Protein AF-A0A9J6CZ19-F1 (afdb_monomer_lite)

Radius of gyration: 21.39 Å; chains: 1; bounding box: 33×32×80 Å

Secondary structure (DSSP, 8-state):
-PPPPPPPPTTSSSSS-SS-HHHHHHHHHHHHHHHHTTS-HHHHHHHHHHHH-HHHHS-SSSSSS-HHHHGGGS---TTHHHHHHHHHHHHTSPP--HHHHHHHHHT----TT-------

Structure (mmCIF, N/CA/C/O backbone):
data_AF-A0A9J6CZ19-F1
#
_entry.id   AF-A0A9J6CZ19-F1
#
loop_
_atom_site.group_PDB
_atom_site.id
_atom_site.type_symbol
_atom_site.label_atom_id
_atom_site.label_alt_id
_atom_site.label_comp_id
_atom_site.label_asym_id
_atom_site.label_entity_id
_atom_site.label_seq_id
_atom_site.pdbx_PDB_ins_code
_atom_site.Cartn_x
_atom_site.Cartn_y
_atom_site.Cartn_z
_atom_site.occupancy
_atom_site.B_iso_or_equiv
_atom_site.auth_seq_id
_atom_site.auth_comp_id
_atom_site.auth_asym_id
_atom_site.auth_atom_id
_atom_site.pdbx_PDB_model_num
ATOM 1 N N . MET A 1 1 ? 7.842 -13.624 -21.961 1.00 53.69 1 MET A N 1
ATOM 2 C CA . MET A 1 1 ? 7.610 -13.071 -20.611 1.00 53.69 1 MET A CA 1
ATOM 3 C C . MET A 1 1 ? 6.105 -13.008 -20.420 1.00 53.69 1 MET A C 1
ATOM 5 O O . MET A 1 1 ? 5.449 -12.405 -21.260 1.00 53.69 1 MET A O 1
ATOM 9 N N . PHE A 1 2 ? 5.541 -13.715 -19.439 1.00 63.28 2 PHE A N 1
ATOM 10 C CA . PHE A 1 2 ? 4.104 -13.603 -19.173 1.00 63.28 2 PHE A CA 1
ATOM 11 C C . PHE A 1 2 ? 3.828 -12.223 -18.568 1.00 63.28 2 PHE A C 1
ATOM 13 O O . PHE A 1 2 ? 4.586 -11.811 -17.687 1.00 63.28 2 PHE A O 1
ATOM 20 N N . PRO A 1 3 ? 2.804 -11.491 -19.038 1.00 76.06 3 PRO A N 1
ATOM 21 C CA . PRO A 1 3 ? 2.463 -10.209 -18.445 1.00 76.06 3 PRO A CA 1
ATOM 22 C C . PRO A 1 3 ? 2.027 -10.436 -16.996 1.00 76.06 3 PRO A C 1
ATOM 24 O O . PRO A 1 3 ? 1.205 -11.309 -16.713 1.00 76.06 3 PRO A O 1
ATOM 27 N N . ALA A 1 4 ? 2.601 -9.670 -16.073 1.00 82.38 4 ALA A N 1
ATOM 28 C CA . ALA A 1 4 ? 2.184 -9.703 -14.681 1.00 82.38 4 ALA A CA 1
ATOM 29 C C . ALA A 1 4 ? 0.709 -9.286 -14.575 1.00 82.38 4 ALA A C 1
ATOM 31 O O . ALA A 1 4 ? 0.287 -8.310 -15.197 1.00 82.38 4 ALA A O 1
ATOM 32 N N . ILE A 1 5 ? -0.070 -10.021 -13.783 1.00 84.69 5 ILE A N 1
ATOM 33 C CA . ILE A 1 5 ? -1.494 -9.738 -13.588 1.00 84.69 5 ILE A CA 1
ATOM 34 C C . ILE A 1 5 ? -1.620 -8.566 -12.605 1.00 84.69 5 ILE A C 1
ATOM 36 O O . ILE A 1 5 ? -1.159 -8.703 -11.468 1.00 84.69 5 ILE A O 1
ATOM 40 N N . PRO A 1 6 ? -2.213 -7.425 -13.007 1.00 83.62 6 PRO A N 1
ATOM 41 C CA . PRO A 1 6 ? -2.386 -6.290 -12.113 1.00 83.62 6 PRO A CA 1
ATOM 42 C C . PRO A 1 6 ? -3.346 -6.646 -10.970 1.00 83.62 6 PRO A C 1
ATOM 44 O O . PRO A 1 6 ? -4.379 -7.279 -11.210 1.00 83.62 6 PRO A O 1
ATOM 47 N N . PRO A 1 7 ? -3.030 -6.256 -9.725 1.00 85.62 7 PRO A N 1
ATOM 48 C CA . PRO A 1 7 ? -3.919 -6.486 -8.603 1.00 85.62 7 PRO A CA 1
ATOM 49 C C . PRO A 1 7 ? -5.162 -5.594 -8.707 1.00 85.62 7 PRO A C 1
ATOM 51 O O . PRO A 1 7 ? -5.100 -4.515 -9.303 1.00 85.62 7 PRO A O 1
ATOM 54 N N . PRO A 1 8 ? -6.289 -6.009 -8.104 1.00 82.81 8 PRO A N 1
ATOM 55 C CA . PRO A 1 8 ? -7.464 -5.156 -8.021 1.00 82.81 8 PRO A CA 1
ATOM 56 C C . PRO A 1 8 ? -7.141 -3.867 -7.238 1.00 82.81 8 PRO A C 1
ATOM 58 O O . PRO A 1 8 ? -6.340 -3.915 -6.294 1.00 82.81 8 PRO A O 1
ATOM 61 N N . PRO A 1 9 ? -7.757 -2.723 -7.592 1.00 83.12 9 PRO A N 1
ATOM 62 C CA . PRO A 1 9 ? -7.501 -1.458 -6.914 1.00 83.12 9 PRO A CA 1
ATOM 63 C C . PRO A 1 9 ? -7.845 -1.540 -5.423 1.00 83.12 9 PRO A C 1
ATOM 65 O O . PRO A 1 9 ? -8.892 -2.072 -5.052 1.00 83.12 9 PRO A O 1
ATOM 68 N N . PHE A 1 10 ? -6.981 -0.993 -4.564 1.00 81.50 10 PHE A N 1
ATOM 69 C CA . PHE A 1 10 ? -7.183 -1.021 -3.110 1.00 81.50 10 PHE A CA 1
ATOM 70 C C . PHE A 1 10 ? -8.442 -0.267 -2.669 1.00 81.50 10 PHE A C 1
ATOM 72 O O . PHE A 1 10 ? -9.224 -0.762 -1.858 1.00 81.50 10 PHE A O 1
ATOM 79 N N . LEU A 1 11 ? -8.611 0.941 -3.209 1.00 80.94 11 LEU A N 1
ATOM 80 C CA . LEU A 1 11 ? -9.666 1.894 -2.894 1.00 80.94 11 LEU A CA 1
ATOM 81 C C . LEU A 1 11 ? -10.321 2.319 -4.207 1.00 80.94 11 LEU A C 1
ATOM 83 O O . LEU A 1 11 ? -10.030 3.370 -4.777 1.00 80.94 11 LEU A O 1
ATOM 87 N N . GLN A 1 12 ? -11.170 1.437 -4.732 1.00 75.50 12 GLN A N 1
ATOM 88 C CA . GLN A 1 12 ? -11.979 1.740 -5.911 1.00 75.50 12 GLN A CA 1
ATOM 89 C C . GLN A 1 12 ? -13.193 2.613 -5.568 1.00 75.50 12 GLN A C 1
ATOM 91 O O . GLN A 1 12 ? -13.609 3.419 -6.392 1.00 75.50 12 GLN A O 1
ATOM 96 N N . CYS A 1 13 ? -13.739 2.449 -4.362 1.00 72.06 13 CYS A N 1
ATOM 97 C CA . CYS A 1 13 ? -14.879 3.201 -3.852 1.00 72.06 13 CYS A CA 1
ATOM 98 C C . CYS A 1 13 ? -14.528 3.799 -2.482 1.00 72.06 13 CYS A C 1
ATOM 100 O O . CYS A 1 13 ? -13.725 3.202 -1.754 1.00 72.06 13 CYS A O 1
ATOM 102 N N . PRO A 1 14 ? -15.137 4.937 -2.106 1.00 68.62 14 PRO A N 1
ATOM 103 C CA . PRO A 1 14 ? -14.913 5.542 -0.803 1.00 68.62 14 PRO A CA 1
ATOM 104 C C . PRO A 1 14 ? -15.404 4.604 0.305 1.00 68.62 14 PRO A C 1
ATOM 106 O O . PRO A 1 14 ? -16.472 3.997 0.200 1.00 68.62 14 PRO A O 1
ATOM 109 N N . GLY A 1 15 ? -14.624 4.488 1.381 1.00 70.88 15 GLY A N 1
ATOM 110 C CA . GLY A 1 15 ? -14.964 3.671 2.545 1.00 70.88 15 GLY A CA 1
ATOM 111 C C . GLY A 1 15 ? -13.937 2.585 2.856 1.00 70.88 15 GLY A C 1
ATOM 112 O O . GLY A 1 15 ? -12.730 2.793 2.741 1.00 70.88 15 GLY A O 1
ATOM 113 N N . VAL A 1 16 ? -14.420 1.435 3.337 1.00 68.81 16 VAL A N 1
ATOM 114 C CA . VAL A 1 16 ? -13.558 0.348 3.821 1.00 68.81 16 VAL A CA 1
ATOM 115 C C . VAL A 1 16 ? -13.042 -0.471 2.632 1.00 68.81 16 VAL A C 1
ATOM 117 O O . VAL A 1 16 ? -13.858 -0.998 1.873 1.00 68.81 16 VAL A O 1
ATOM 120 N N . PRO A 1 17 ? -11.715 -0.624 2.467 1.00 74.25 17 PRO A N 1
ATOM 121 C CA . PRO A 1 17 ? -11.162 -1.444 1.398 1.00 74.25 17 PRO A CA 1
ATOM 122 C C . PRO A 1 17 ? -11.597 -2.905 1.563 1.00 74.25 17 PRO A C 1
ATOM 124 O O . PRO A 1 17 ? -11.574 -3.455 2.665 1.00 74.25 17 PRO A O 1
ATOM 127 N N . LEU A 1 18 ? -11.947 -3.552 0.447 1.00 76.06 18 LEU A N 1
ATOM 128 C CA . LEU A 1 18 ? -12.341 -4.970 0.401 1.00 76.06 18 LEU A CA 1
ATOM 129 C C . LEU A 1 18 ? -11.241 -5.909 0.910 1.00 76.06 18 LEU A C 1
ATOM 131 O O . LEU A 1 18 ? -11.524 -6.971 1.462 1.00 76.06 18 LEU A O 1
ATOM 135 N N . ILE A 1 19 ? -9.982 -5.525 0.707 1.00 80.88 19 ILE A N 1
ATOM 136 C CA . ILE A 1 19 ? -8.813 -6.305 1.098 1.00 80.88 19 ILE A CA 1
ATOM 137 C C . ILE A 1 19 ? -8.151 -5.603 2.286 1.00 80.88 19 ILE A C 1
ATOM 139 O O . ILE A 1 19 ? -7.877 -4.406 2.204 1.00 80.88 19 ILE A O 1
ATOM 143 N N . PRO A 1 20 ? -7.818 -6.313 3.379 1.00 84.38 20 PRO A N 1
ATOM 144 C CA . PRO A 1 20 ? -7.044 -5.730 4.466 1.00 84.38 20 PRO A CA 1
ATOM 145 C C . PRO A 1 20 ? -5.705 -5.171 3.970 1.00 84.38 20 PRO A C 1
ATOM 147 O O . PRO A 1 20 ? -4.992 -5.820 3.201 1.00 84.38 20 PRO A O 1
ATOM 150 N N . ARG A 1 21 ? -5.309 -3.998 4.476 1.00 83.31 21 ARG A N 1
ATOM 151 C CA . ARG A 1 21 ? -4.077 -3.287 4.079 1.00 83.31 21 ARG A CA 1
ATOM 152 C C . ARG A 1 21 ? -2.826 -4.177 4.052 1.00 83.31 21 ARG A C 1
ATOM 154 O O . ARG A 1 21 ? -2.027 -4.084 3.123 1.00 83.31 21 ARG A O 1
ATOM 161 N N . LYS A 1 22 ? -2.656 -5.050 5.054 1.00 85.00 22 LYS A N 1
ATOM 162 C CA . LYS A 1 22 ? -1.515 -5.982 5.147 1.00 85.00 22 LYS A CA 1
ATOM 163 C C . LYS A 1 22 ? -1.486 -6.975 3.984 1.00 85.00 22 LYS A C 1
ATOM 165 O O . LYS A 1 22 ? -0.436 -7.176 3.382 1.00 85.00 22 LYS A O 1
ATOM 170 N N . THR A 1 23 ? -2.638 -7.555 3.660 1.00 86.31 23 THR A N 1
ATOM 171 C CA . THR A 1 23 ? -2.794 -8.509 2.559 1.00 86.31 23 THR A CA 1
ATOM 172 C C . THR A 1 23 ? -2.573 -7.820 1.219 1.00 86.31 23 THR A C 1
ATOM 174 O O . THR A 1 23 ? -1.798 -8.305 0.400 1.00 86.31 23 THR A O 1
ATOM 177 N N . TRP A 1 24 ? -3.168 -6.642 1.020 1.00 88.94 24 TRP A N 1
ATOM 178 C CA . TRP A 1 24 ? -2.975 -5.862 -0.202 1.00 88.94 24 TRP A CA 1
ATOM 179 C C . TRP A 1 24 ? -1.496 -5.530 -0.453 1.00 88.94 24 TRP A C 1
ATOM 181 O O . TRP A 1 24 ? -1.009 -5.712 -1.566 1.00 88.94 24 TRP A O 1
ATOM 191 N N . ARG A 1 25 ? -0.745 -5.141 0.587 1.00 87.06 25 ARG A N 1
ATOM 192 C CA . ARG A 1 25 ? 0.691 -4.837 0.467 1.00 87.06 25 ARG A CA 1
ATOM 193 C C . ARG A 1 25 ? 1.499 -6.019 -0.068 1.00 87.06 25 ARG A C 1
ATOM 195 O O . ARG A 1 25 ? 2.364 -5.833 -0.917 1.00 87.06 25 ARG A O 1
ATOM 202 N N . GLN A 1 26 ? 1.219 -7.226 0.421 1.00 89.00 26 GLN A N 1
ATOM 203 C CA . GLN A 1 26 ? 1.896 -8.438 -0.048 1.00 89.00 26 GLN A CA 1
ATOM 204 C C . GLN A 1 26 ? 1.601 -8.694 -1.528 1.00 89.00 26 GLN A C 1
ATOM 206 O O . GLN A 1 26 ? 2.520 -8.962 -2.299 1.00 89.00 26 GLN A O 1
ATOM 211 N N . VAL A 1 27 ? 0.337 -8.544 -1.934 1.00 88.94 27 VAL A N 1
ATOM 212 C CA . VAL A 1 27 ? -0.086 -8.724 -3.328 1.00 88.94 27 VAL A CA 1
ATOM 213 C C . VAL A 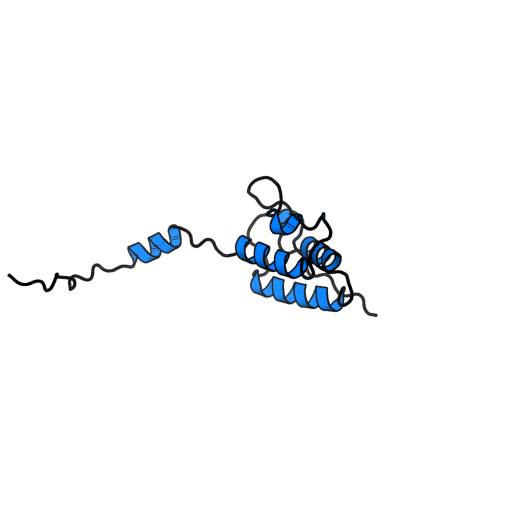1 27 ? 0.605 -7.710 -4.246 1.00 88.94 27 VAL A C 1
ATOM 215 O O . VAL A 1 27 ? 1.156 -8.093 -5.278 1.00 88.94 27 VAL A O 1
ATOM 218 N N . VAL A 1 28 ? 0.641 -6.432 -3.858 1.00 88.94 28 VAL A N 1
ATOM 219 C CA . VAL A 1 28 ? 1.318 -5.389 -4.642 1.00 88.94 28 VAL A CA 1
ATOM 220 C C . VAL A 1 28 ? 2.818 -5.638 -4.730 1.00 88.94 28 VAL A C 1
ATOM 222 O O . VAL A 1 28 ? 3.384 -5.481 -5.805 1.00 88.94 28 VAL A O 1
ATOM 225 N N . GLN A 1 29 ? 3.468 -6.083 -3.652 1.00 88.81 29 GLN A N 1
ATOM 226 C CA . GLN A 1 29 ? 4.899 -6.385 -3.691 1.00 88.81 29 GLN A CA 1
ATOM 227 C C . GLN A 1 29 ? 5.218 -7.506 -4.688 1.00 88.81 29 GLN A C 1
ATOM 229 O O . GLN A 1 29 ? 6.171 -7.393 -5.457 1.00 88.81 29 GLN A O 1
ATOM 234 N N . VAL A 1 30 ? 4.412 -8.572 -4.707 1.00 90.50 30 VAL A N 1
ATOM 235 C CA . VAL A 1 30 ? 4.557 -9.663 -5.683 1.00 90.50 30 VAL A CA 1
ATOM 236 C C . VAL A 1 30 ? 4.346 -9.142 -7.105 1.00 90.50 30 VAL A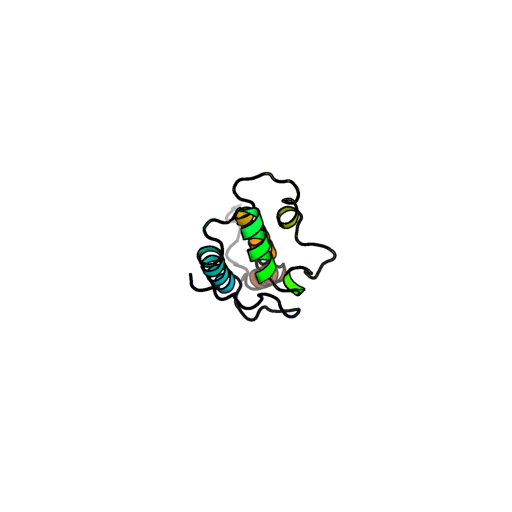 C 1
ATOM 238 O O . VAL A 1 30 ? 5.129 -9.466 -7.997 1.00 90.50 30 VAL A O 1
ATOM 241 N N . TYR A 1 31 ? 3.341 -8.289 -7.309 1.00 89.19 31 TYR A N 1
ATOM 242 C CA . TYR A 1 31 ? 3.076 -7.675 -8.606 1.00 89.19 31 TYR A CA 1
ATOM 243 C C . TYR A 1 31 ? 4.222 -6.772 -9.079 1.00 89.19 31 TYR A C 1
ATOM 245 O O . TYR A 1 31 ? 4.684 -6.935 -10.202 1.00 89.19 31 TYR A O 1
ATOM 253 N N . VAL A 1 32 ? 4.734 -5.872 -8.234 1.00 87.56 32 VAL A N 1
ATOM 254 C CA . VAL A 1 32 ? 5.873 -4.992 -8.557 1.00 87.56 32 VAL A CA 1
ATOM 255 C C . VAL A 1 32 ? 7.117 -5.821 -8.882 1.00 87.56 32 VAL A C 1
ATOM 257 O O . VAL A 1 32 ? 7.813 -5.524 -9.850 1.00 87.56 32 VAL A O 1
ATOM 260 N N . ASN A 1 33 ? 7.373 -6.891 -8.125 1.00 87.56 33 ASN A N 1
ATOM 261 C CA . ASN A 1 33 ? 8.490 -7.795 -8.392 1.00 87.56 33 ASN A CA 1
ATOM 262 C C . ASN A 1 33 ? 8.332 -8.525 -9.734 1.00 87.56 33 ASN A C 1
ATOM 264 O O . ASN A 1 33 ? 9.322 -8.736 -10.422 1.00 87.56 33 ASN A O 1
ATOM 268 N N . ALA A 1 34 ? 7.113 -8.897 -10.127 1.00 87.50 34 ALA A N 1
ATOM 269 C CA . ALA A 1 34 ? 6.865 -9.581 -11.397 1.00 87.50 34 ALA A CA 1
ATOM 270 C C . ALA A 1 34 ? 6.829 -8.624 -12.605 1.00 87.50 34 ALA A C 1
ATOM 272 O O . ALA A 1 34 ? 7.311 -8.966 -13.682 1.00 87.50 34 ALA A O 1
ATOM 273 N N . ALA A 1 35 ? 6.244 -7.436 -12.440 1.00 85.75 35 ALA A N 1
ATOM 274 C CA . ALA A 1 35 ? 5.993 -6.471 -13.510 1.00 85.75 35 ALA A CA 1
ATOM 275 C C . ALA A 1 35 ? 7.165 -5.513 -13.749 1.00 85.75 35 ALA A C 1
ATOM 277 O O . ALA A 1 35 ? 7.329 -4.991 -14.849 1.00 85.75 35 ALA A O 1
ATOM 278 N N . ALA A 1 36 ? 7.939 -5.231 -12.702 1.00 83.88 36 ALA A N 1
ATOM 279 C CA . ALA A 1 36 ? 8.846 -4.095 -12.660 1.00 83.88 36 ALA A CA 1
ATOM 280 C C . ALA A 1 36 ? 10.142 -4.407 -11.891 1.00 83.88 36 ALA A C 1
ATOM 282 O O . ALA A 1 36 ? 10.735 -3.483 -11.339 1.00 83.88 36 ALA A O 1
ATOM 283 N N . ALA A 1 37 ? 10.597 -5.671 -11.856 1.00 81.12 37 ALA A N 1
ATOM 284 C CA . ALA A 1 37 ? 11.827 -6.095 -11.164 1.00 81.12 37 ALA A CA 1
ATOM 285 C C . ALA A 1 37 ? 13.010 -5.143 -11.420 1.00 81.12 37 ALA A C 1
ATOM 287 O O . ALA A 1 37 ? 13.578 -4.590 -10.473 1.00 81.12 37 ALA A O 1
ATOM 288 N N . ASP A 1 38 ? 13.282 -4.871 -12.698 1.00 84.31 38 ASP A N 1
ATOM 289 C CA . ASP A 1 38 ? 14.417 -4.069 -13.172 1.00 84.31 38 ASP A CA 1
ATOM 290 C C . ASP A 1 38 ? 14.068 -2.588 -13.402 1.00 84.31 38 ASP A C 1
ATOM 292 O O . ASP A 1 38 ? 14.877 -1.809 -13.909 1.00 84.31 38 ASP A O 1
ATOM 296 N N . ALA A 1 39 ? 12.848 -2.169 -13.057 1.00 83.00 39 ALA A N 1
ATOM 297 C CA . ALA A 1 39 ? 12.413 -0.797 -13.273 1.00 83.00 39 ALA A CA 1
ATOM 298 C C . ALA A 1 39 ? 13.044 0.171 -12.259 1.00 83.00 39 ALA A C 1
ATOM 300 O O . ALA A 1 39 ? 13.328 -0.180 -11.108 1.00 83.00 39 ALA A O 1
ATOM 301 N N . LYS A 1 40 ? 13.189 1.433 -12.682 1.00 84.94 40 LYS A N 1
ATOM 302 C CA . LYS A 1 40 ? 13.625 2.543 -11.823 1.00 84.94 40 LYS A CA 1
ATOM 303 C C . LYS A 1 40 ? 12.699 2.693 -10.601 1.00 84.94 40 LYS A C 1
ATOM 305 O O . LYS A 1 40 ? 11.498 2.432 -10.723 1.00 84.94 40 LYS A O 1
ATOM 310 N N . PRO A 1 41 ? 13.215 3.155 -9.447 1.00 80.62 41 PRO A N 1
ATOM 311 C CA . PRO A 1 41 ? 12.419 3.319 -8.226 1.00 80.62 41 PRO A CA 1
ATOM 312 C C . PRO A 1 41 ? 11.188 4.216 -8.434 1.00 80.62 41 PRO A C 1
ATOM 314 O O . PRO A 1 41 ? 10.117 3.903 -7.917 1.00 80.62 41 PRO A O 1
ATOM 317 N N . ASP A 1 42 ? 11.293 5.249 -9.273 1.00 79.69 42 ASP A N 1
ATOM 318 C CA . ASP A 1 42 ? 10.163 6.123 -9.615 1.00 79.69 42 ASP A CA 1
ATOM 319 C C . ASP A 1 42 ? 9.065 5.390 -10.394 1.00 79.69 42 ASP A C 1
ATOM 321 O O . ASP A 1 42 ? 7.881 5.562 -10.119 1.00 79.69 42 ASP A O 1
ATOM 325 N N . ALA A 1 43 ? 9.442 4.502 -11.318 1.00 82.31 43 ALA A N 1
ATOM 326 C CA . ALA A 1 43 ? 8.484 3.693 -12.066 1.00 82.31 43 ALA A CA 1
ATOM 327 C C . ALA A 1 43 ? 7.781 2.672 -11.155 1.00 82.31 43 ALA A C 1
ATOM 329 O O . ALA A 1 43 ? 6.565 2.499 -11.248 1.00 82.31 43 ALA A O 1
ATOM 330 N N . LYS A 1 44 ? 8.516 2.051 -10.218 1.00 85.25 44 LYS A N 1
ATOM 331 C CA . LYS A 1 44 ? 7.939 1.170 -9.182 1.00 85.25 44 LYS A CA 1
ATOM 332 C C . LYS A 1 44 ? 6.956 1.927 -8.289 1.00 85.25 44 LYS A C 1
ATOM 334 O O . LYS A 1 44 ? 5.897 1.403 -7.950 1.00 85.25 44 LYS A O 1
ATOM 339 N N . LYS A 1 45 ? 7.275 3.175 -7.945 1.00 82.75 45 LYS A N 1
ATOM 340 C CA . LYS A 1 45 ? 6.392 4.067 -7.190 1.00 82.75 45 LYS A CA 1
ATOM 341 C C . LYS A 1 45 ? 5.127 4.421 -7.976 1.00 82.75 45 LYS A C 1
ATOM 343 O O . LYS A 1 45 ? 4.037 4.318 -7.426 1.00 82.75 45 LYS A O 1
ATOM 348 N N . SER A 1 46 ? 5.229 4.789 -9.251 1.00 83.75 46 SER A N 1
ATOM 349 C CA . SER A 1 46 ? 4.044 5.037 -10.087 1.00 83.75 46 SER A CA 1
ATOM 350 C C . SER A 1 46 ? 3.159 3.796 -10.210 1.00 83.75 46 SER A C 1
ATOM 352 O O . SER A 1 46 ? 1.937 3.910 -10.143 1.00 83.75 46 SER A O 1
ATOM 354 N N . LEU A 1 47 ? 3.764 2.610 -10.318 1.00 86.31 47 LEU A N 1
ATOM 355 C CA . LEU A 1 47 ? 3.040 1.339 -10.320 1.00 86.31 47 LEU A CA 1
ATOM 356 C C . LEU A 1 47 ? 2.306 1.111 -8.987 1.00 86.31 47 LEU A C 1
ATOM 358 O O . LEU A 1 47 ? 1.122 0.790 -8.985 1.00 86.31 47 LEU A O 1
ATOM 362 N N . LEU A 1 48 ? 2.972 1.353 -7.854 1.00 87.19 48 LEU A N 1
ATOM 363 C CA . LEU A 1 48 ? 2.356 1.314 -6.523 1.00 87.19 48 LEU A CA 1
ATOM 364 C C . LEU A 1 48 ? 1.150 2.261 -6.435 1.00 87.19 48 LEU A C 1
ATOM 366 O O . LEU A 1 48 ? 0.081 1.854 -5.981 1.00 87.19 48 LEU A O 1
ATOM 370 N N . LEU A 1 49 ? 1.294 3.497 -6.913 1.00 85.00 49 LEU A N 1
ATOM 371 C CA . LEU A 1 49 ? 0.209 4.479 -6.930 1.00 85.00 49 LEU A CA 1
ATOM 372 C C . LEU A 1 49 ? -0.954 4.060 -7.833 1.00 85.00 49 LEU A C 1
ATOM 374 O O . LEU A 1 49 ? -2.109 4.269 -7.477 1.00 85.00 49 LEU A O 1
ATOM 378 N N . ASN A 1 50 ? -0.676 3.399 -8.955 1.00 85.50 50 ASN A N 1
ATOM 379 C CA . ASN A 1 50 ? -1.717 2.854 -9.821 1.00 85.50 50 ASN A CA 1
ATOM 380 C C . ASN A 1 50 ? -2.566 1.785 -9.104 1.00 85.50 50 ASN A C 1
ATOM 382 O O . ASN A 1 50 ? -3.787 1.771 -9.248 1.00 85.50 50 ASN A O 1
ATOM 386 N N . THR A 1 51 ? -1.946 0.950 -8.263 1.00 86.81 51 THR A N 1
ATOM 387 C CA . THR A 1 51 ? -2.658 -0.106 -7.515 1.00 86.81 51 THR A CA 1
ATOM 388 C C . THR A 1 51 ? -3.537 0.405 -6.364 1.00 86.81 51 THR A C 1
ATOM 390 O O . THR A 1 51 ? -4.348 -0.354 -5.828 1.00 86.81 51 THR A O 1
ATOM 393 N N . LEU A 1 52 ? -3.413 1.680 -5.973 1.00 81.88 52 LEU A N 1
ATOM 394 C CA . LEU A 1 52 ? -4.250 2.287 -4.930 1.00 81.88 52 LEU A CA 1
ATOM 395 C C . LEU A 1 52 ? -5.693 2.534 -5.399 1.00 81.88 52 LEU A C 1
ATOM 397 O O . LEU A 1 52 ? -6.602 2.478 -4.574 1.00 81.88 52 LEU A O 1
ATOM 401 N N . GLY A 1 53 ? -5.922 2.722 -6.701 1.00 79.50 53 GLY A N 1
ATOM 402 C CA . GLY A 1 53 ? -7.233 3.097 -7.241 1.00 79.50 53 GLY A CA 1
ATOM 403 C C . GLY A 1 53 ? -7.533 4.592 -7.113 1.00 79.50 53 GLY A C 1
ATOM 404 O O . GLY A 1 53 ? -6.793 5.329 -6.466 1.00 79.50 53 GLY A O 1
ATOM 405 N N . GLY A 1 54 ? -8.613 5.041 -7.762 1.00 74.69 54 GLY A N 1
ATOM 406 C CA . GLY A 1 54 ? -8.975 6.461 -7.848 1.00 74.69 54 GLY A CA 1
ATOM 407 C C . GLY A 1 54 ? -9.115 7.115 -6.475 1.00 74.69 54 GLY A C 1
ATOM 408 O O . GLY A 1 54 ? -8.421 8.082 -6.185 1.00 74.69 54 GLY A O 1
ATOM 409 N N . GLU A 1 55 ? -9.910 6.529 -5.584 1.00 72.31 55 GLU A N 1
ATOM 410 C CA . GLU A 1 55 ? -10.142 7.077 -4.239 1.00 72.31 55 GLU A CA 1
ATOM 411 C C . GLU A 1 55 ? -8.880 7.034 -3.365 1.00 72.31 55 GLU A C 1
ATOM 413 O O . GLU A 1 55 ? -8.667 7.897 -2.519 1.00 72.31 55 GLU A O 1
ATOM 418 N N . GLY A 1 56 ? -7.984 6.073 -3.612 1.00 69.88 56 GLY A N 1
ATOM 419 C CA . GLY A 1 56 ? -6.686 6.002 -2.940 1.00 69.88 56 GLY A CA 1
ATOM 420 C C . GLY A 1 56 ? -5.715 7.118 -3.338 1.00 69.88 56 GLY A C 1
ATOM 421 O O . GLY A 1 56 ? -4.762 7.375 -2.604 1.00 69.88 56 GLY A O 1
ATOM 422 N N . LEU A 1 57 ? -5.957 7.791 -4.468 1.00 71.94 57 LEU A N 1
ATOM 423 C CA . LEU A 1 57 ? -5.233 8.995 -4.888 1.00 71.94 57 LEU A CA 1
ATOM 424 C C . LEU A 1 57 ? -5.903 10.289 -4.386 1.00 71.94 57 LEU A C 1
ATOM 426 O O . LEU A 1 57 ? -5.225 11.310 -4.280 1.00 71.94 57 LEU A O 1
ATOM 430 N N . TYR A 1 58 ? -7.201 10.233 -4.067 1.00 65.50 58 TYR A N 1
ATOM 431 C CA . TYR A 1 58 ? -8.069 11.371 -3.726 1.00 65.50 58 TYR A CA 1
ATOM 432 C C . TYR A 1 58 ? -8.421 11.487 -2.232 1.00 65.50 58 TYR A C 1
ATOM 434 O O . TYR A 1 58 ? -9.386 12.160 -1.901 1.00 65.50 58 TYR A O 1
ATOM 442 N N . ALA A 1 59 ? -7.665 10.836 -1.345 1.00 55.94 59 ALA A N 1
ATOM 443 C CA . ALA A 1 59 ? -8.008 10.619 0.065 1.00 55.94 59 ALA A CA 1
ATOM 444 C C . ALA A 1 59 ? -8.688 11.815 0.806 1.00 55.94 59 ALA A C 1
ATOM 446 O O . ALA A 1 59 ? -8.393 12.975 0.521 1.00 55.94 59 ALA A O 1
ATOM 447 N N . PRO A 1 60 ? -9.585 11.536 1.779 1.00 46.75 60 PRO A N 1
ATOM 448 C CA . PRO A 1 60 ? -10.809 12.310 2.052 1.00 46.75 60 PRO A CA 1
ATOM 449 C C . PRO A 1 60 ? -10.654 13.675 2.741 1.00 46.75 60 PRO A C 1
ATOM 451 O O . PRO A 1 60 ? -11.653 14.374 2.874 1.00 46.75 60 PRO A O 1
ATOM 454 N N . ASP A 1 61 ? -9.449 14.069 3.147 1.00 47.34 61 ASP A N 1
ATOM 455 C CA . ASP A 1 61 ? -9.180 15.396 3.710 1.00 47.34 61 ASP A CA 1
ATOM 456 C C . ASP A 1 61 ? -8.306 1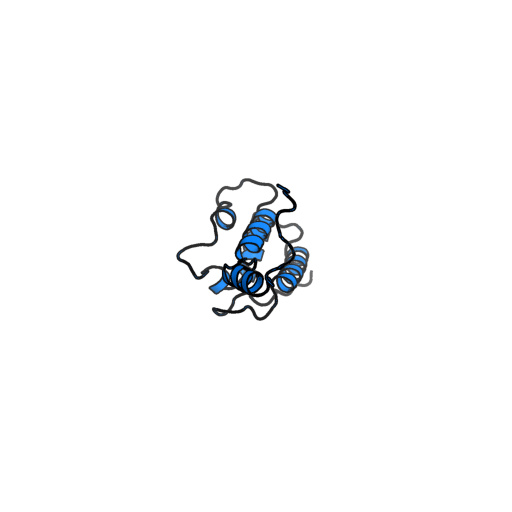6.167 2.718 1.00 47.34 61 ASP A C 1
ATOM 458 O O . ASP A 1 61 ? -7.085 16.084 2.743 1.00 47.34 61 ASP A O 1
ATOM 462 N N . GLU A 1 62 ? -8.988 16.828 1.785 1.00 49.31 62 GLU A N 1
ATOM 463 C CA . GLU A 1 62 ? -8.519 17.916 0.923 1.00 49.31 62 GLU A CA 1
ATOM 464 C C . GLU A 1 62 ? -7.064 17.853 0.419 1.00 49.31 62 GLU A C 1
ATOM 466 O O . GLU A 1 62 ? -6.115 18.292 1.056 1.00 49.31 62 GLU A O 1
ATOM 471 N N . GLN A 1 63 ? -6.955 17.459 -0.853 1.00 49.56 63 GLN A N 1
ATOM 472 C CA . GLN A 1 63 ? -5.840 17.751 -1.755 1.00 49.56 63 GLN A CA 1
ATOM 473 C C . GLN A 1 63 ? -4.526 17.042 -1.403 1.00 49.56 63 GLN A C 1
ATOM 475 O O . GLN A 1 63 ? -3.657 17.527 -0.688 1.00 49.56 63 GLN A O 1
ATOM 480 N N . THR A 1 64 ? -4.332 15.946 -2.138 1.00 54.03 64 THR A N 1
ATOM 481 C CA . THR A 1 64 ? -3.071 15.242 -2.395 1.00 54.03 64 THR A CA 1
ATOM 482 C C . THR A 1 64 ? -2.525 14.353 -1.275 1.00 54.03 64 THR A C 1
ATOM 484 O O . THR A 1 64 ? -2.456 14.711 -0.107 1.00 54.03 64 THR A O 1
ATOM 487 N N . LEU A 1 65 ? -2.103 13.144 -1.685 1.00 57.62 65 LE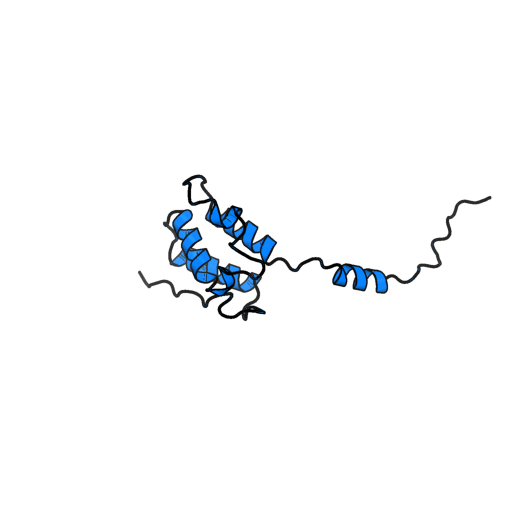U A N 1
ATOM 488 C CA . LEU A 1 65 ? -1.255 12.249 -0.895 1.00 57.62 65 LEU A CA 1
ATOM 489 C C . LEU A 1 65 ? -0.162 13.063 -0.176 1.00 57.62 65 LEU A C 1
ATOM 491 O O . LEU A 1 65 ? 0.376 13.984 -0.793 1.00 57.62 65 LEU A O 1
ATOM 495 N N . PRO A 1 66 ? 0.208 12.709 1.068 1.00 59.47 66 PRO A N 1
ATOM 496 C CA . PRO A 1 66 ? 1.215 13.442 1.839 1.00 59.47 66 PRO A CA 1
ATOM 497 C C . PRO A 1 66 ? 2.470 13.712 1.001 1.00 59.47 66 PRO A C 1
ATOM 499 O O . PRO A 1 66 ? 2.891 12.835 0.243 1.00 59.47 66 PRO A O 1
ATOM 502 N N . GLU A 1 67 ? 3.081 14.895 1.147 1.00 55.25 67 GLU A N 1
ATOM 503 C CA . GLU A 1 67 ? 4.213 15.353 0.321 1.00 55.25 67 GLU A CA 1
ATOM 504 C C . GLU A 1 67 ? 5.313 14.294 0.172 1.00 55.25 67 GLU A C 1
ATOM 506 O O . GLU A 1 67 ? 5.847 14.140 -0.914 1.00 55.25 67 GLU A O 1
ATOM 511 N N . GLY A 1 68 ? 5.588 13.460 1.181 1.00 53.75 68 GLY A N 1
ATOM 512 C CA . GLY A 1 68 ? 6.560 12.358 1.073 1.00 53.75 68 GLY A CA 1
ATOM 513 C C . GLY A 1 68 ? 6.249 11.306 -0.011 1.00 53.75 68 GLY A C 1
ATOM 514 O O . GLY A 1 68 ? 7.155 10.646 -0.516 1.00 53.75 68 GLY A O 1
ATOM 515 N N . VAL A 1 69 ? 4.985 11.168 -0.421 1.00 56.66 69 VAL A N 1
ATOM 516 C CA . VAL A 1 69 ? 4.541 10.332 -1.549 1.00 56.66 69 VAL A CA 1
ATOM 517 C C . VAL A 1 69 ? 4.535 11.124 -2.865 1.00 56.66 69 VAL A C 1
ATOM 519 O O . VAL A 1 69 ? 4.621 10.515 -3.927 1.00 56.66 69 VAL A O 1
ATOM 522 N N . GLN A 1 70 ? 4.527 12.459 -2.855 1.00 53.53 70 GLN A N 1
ATOM 523 C CA . GLN A 1 70 ? 4.545 13.294 -4.072 1.00 53.53 70 GLN A CA 1
ATOM 524 C C . GLN A 1 70 ? 5.912 13.915 -4.413 1.00 53.53 70 GLN A C 1
ATOM 526 O O . GLN A 1 70 ? 6.187 14.164 -5.585 1.00 53.53 70 GLN A O 1
ATOM 531 N N . ALA A 1 71 ? 6.808 14.059 -3.435 1.00 50.31 71 ALA A N 1
ATOM 532 C CA . ALA A 1 71 ? 8.080 14.789 -3.493 1.00 50.31 71 ALA A CA 1
ATOM 533 C C . ALA A 1 71 ? 9.157 14.172 -4.406 1.00 50.31 71 ALA A C 1
ATOM 535 O O . ALA A 1 71 ? 10.251 14.704 -4.516 1.00 50.31 71 ALA A O 1
ATOM 536 N N . SER A 1 72 ? 8.864 13.078 -5.114 1.00 47.91 72 SER A N 1
ATOM 537 C CA . SER A 1 72 ? 9.802 12.482 -6.084 1.00 47.91 72 SER A CA 1
ATOM 538 C C . SER A 1 72 ? 9.607 12.999 -7.511 1.00 47.91 72 SER A C 1
ATOM 540 O O . SER A 1 72 ? 10.059 12.352 -8.448 1.00 47.91 72 SER A O 1
ATOM 542 N N . ARG A 1 73 ? 8.942 14.148 -7.711 1.00 46.56 73 ARG A N 1
ATOM 543 C CA . ARG A 1 73 ? 9.057 14.855 -9.002 1.00 46.56 73 ARG A CA 1
ATOM 544 C C . ARG A 1 73 ? 10.509 15.273 -9.280 1.00 46.56 73 ARG A C 1
ATOM 546 O O . ARG A 1 73 ? 10.905 15.283 -10.440 1.00 46.56 73 ARG A O 1
ATOM 553 N N . ASP A 1 74 ? 11.306 15.471 -8.229 1.00 43.09 74 ASP A N 1
ATOM 554 C CA . ASP A 1 74 ? 12.702 15.900 -8.309 1.00 43.09 74 ASP A CA 1
ATOM 555 C C . ASP A 1 74 ? 13.673 14.754 -7.982 1.00 43.09 74 ASP A C 1
ATOM 557 O O . ASP A 1 74 ? 14.357 14.774 -6.968 1.00 43.09 74 ASP A O 1
ATOM 561 N N . GLY A 1 75 ? 13.687 13.714 -8.822 1.00 48.53 75 GLY A N 1
ATOM 562 C CA . GLY A 1 75 ? 14.853 12.879 -9.175 1.00 48.53 75 GLY A CA 1
ATOM 563 C C . GLY A 1 75 ? 15.920 12.486 -8.133 1.00 48.53 75 GLY A C 1
ATOM 564 O O . GLY A 1 75 ? 17.055 12.235 -8.536 1.00 48.53 75 GLY A O 1
ATOM 565 N N . ALA A 1 76 ? 15.625 12.414 -6.835 1.00 50.00 76 ALA A N 1
ATOM 566 C CA . ALA A 1 76 ? 16.635 12.169 -5.810 1.00 50.00 76 ALA A CA 1
ATOM 567 C C . ALA A 1 76 ? 16.138 11.192 -4.740 1.00 50.00 76 ALA A C 1
ATOM 569 O O . ALA A 1 76 ? 15.470 11.578 -3.788 1.00 50.00 76 ALA A O 1
ATOM 570 N N . SER A 1 77 ? 16.492 9.914 -4.902 1.00 50.12 77 SER A N 1
ATOM 571 C CA . SER A 1 77 ? 16.907 8.985 -3.836 1.00 50.12 77 SER A CA 1
ATOM 572 C C . SER A 1 77 ? 16.737 7.541 -4.307 1.00 50.12 77 SER A C 1
ATOM 574 O O . SER A 1 77 ? 15.765 7.194 -4.977 1.00 50.12 77 SER A O 1
ATOM 576 N N . CYS A 1 78 ? 17.675 6.686 -3.903 1.00 53.97 78 CYS A N 1
ATOM 577 C CA . CYS A 1 78 ? 17.728 5.255 -4.197 1.00 53.97 78 CYS A CA 1
ATOM 578 C C . CYS A 1 78 ? 16.481 4.463 -3.743 1.00 53.97 78 CYS A C 1
ATOM 580 O O . CYS A 1 78 ? 16.404 3.276 -4.042 1.00 53.97 78 CYS A O 1
ATOM 582 N N . ASP A 1 79 ? 15.508 5.076 -3.048 1.00 72.81 79 ASP A N 1
ATOM 583 C CA . ASP A 1 79 ? 14.399 4.330 -2.447 1.00 72.81 79 ASP A CA 1
ATOM 584 C C . ASP A 1 79 ? 13.036 5.053 -2.383 1.00 72.81 79 ASP A C 1
ATOM 586 O O . ASP A 1 79 ? 12.261 4.898 -1.436 1.00 72.81 79 ASP A O 1
ATOM 590 N N . ALA A 1 80 ? 12.693 5.827 -3.420 1.00 76.94 80 ALA A N 1
ATOM 591 C CA . ALA A 1 80 ? 11.392 6.510 -3.532 1.00 76.94 80 ALA A CA 1
ATOM 592 C C . ALA A 1 80 ? 10.176 5.567 -3.358 1.00 76.94 80 ALA A C 1
ATOM 594 O O . ALA A 1 80 ? 9.125 5.971 -2.856 1.00 76.94 80 ALA A O 1
ATOM 595 N N . TYR A 1 81 ? 10.321 4.297 -3.750 1.00 79.94 81 TYR A N 1
ATOM 596 C CA . TYR A 1 81 ? 9.311 3.255 -3.556 1.00 79.94 81 TYR A CA 1
ATOM 597 C C . TYR A 1 81 ? 9.129 2.884 -2.074 1.00 79.94 81 TYR A C 1
ATOM 599 O O . TYR A 1 81 ? 7.997 2.862 -1.589 1.00 79.94 81 TYR A O 1
ATOM 607 N N . GLN A 1 82 ? 10.217 2.638 -1.336 1.00 82.44 82 GLN A N 1
ATOM 608 C CA . GLN A 1 82 ? 10.139 2.292 0.090 1.00 82.44 82 GLN A CA 1
ATOM 609 C C . GLN A 1 82 ? 9.639 3.470 0.923 1.00 82.44 82 GLN A C 1
ATOM 611 O O . GLN A 1 82 ? 8.800 3.288 1.804 1.00 82.44 82 GLN A O 1
ATOM 616 N N . GLN A 1 83 ? 10.070 4.690 0.598 1.00 82.94 83 GLN A N 1
ATOM 617 C CA . GLN A 1 83 ? 9.564 5.892 1.258 1.00 82.94 83 GLN A CA 1
ATOM 618 C C . GLN A 1 83 ? 8.048 6.038 1.069 1.00 82.94 83 GLN A C 1
ATOM 620 O O . GLN A 1 83 ? 7.326 6.287 2.035 1.00 82.94 83 GLN A O 1
ATOM 625 N N . ALA A 1 84 ? 7.544 5.807 -0.149 1.00 82.25 84 ALA A N 1
ATOM 626 C CA . ALA A 1 84 ? 6.109 5.829 -0.411 1.00 82.25 84 ALA A CA 1
ATOM 627 C C . ALA A 1 84 ? 5.356 4.751 0.389 1.00 82.25 84 ALA A C 1
ATOM 629 O O . ALA A 1 84 ? 4.286 5.033 0.927 1.00 82.25 84 ALA A O 1
ATOM 630 N N . LEU A 1 85 ? 5.912 3.542 0.523 1.00 84.19 85 LEU A N 1
ATOM 631 C CA . LEU A 1 85 ? 5.312 2.484 1.341 1.00 84.19 85 LEU A CA 1
ATOM 632 C C . LEU A 1 85 ? 5.214 2.874 2.818 1.00 84.19 85 LEU A C 1
ATOM 634 O O . LEU A 1 85 ? 4.140 2.729 3.399 1.00 84.19 85 LEU A O 1
ATOM 638 N N . VAL A 1 86 ? 6.292 3.405 3.404 1.00 85.25 86 VAL A N 1
ATOM 639 C CA . VAL A 1 86 ? 6.320 3.835 4.813 1.00 85.25 86 VAL A CA 1
ATOM 640 C C . VAL A 1 86 ? 5.268 4.907 5.076 1.00 85.25 86 VAL A C 1
ATOM 642 O O . VAL A 1 86 ? 4.507 4.809 6.039 1.00 85.25 86 VAL A O 1
ATOM 645 N N . VAL A 1 87 ? 5.184 5.908 4.200 1.00 84.62 87 VAL A N 1
ATOM 646 C CA . VAL A 1 87 ? 4.214 6.995 4.359 1.00 84.62 87 VAL A CA 1
ATOM 647 C C . VAL A 1 87 ? 2.780 6.481 4.209 1.00 84.62 87 VAL A C 1
ATOM 649 O O . VAL A 1 87 ? 1.924 6.815 5.026 1.00 84.62 87 VAL A O 1
ATOM 652 N N . LEU A 1 88 ? 2.509 5.625 3.218 1.00 82.88 88 LEU A N 1
ATOM 653 C CA . LEU A 1 88 ? 1.182 5.023 3.059 1.00 82.88 88 LEU A CA 1
ATOM 654 C C . LEU A 1 88 ? 0.815 4.127 4.249 1.00 82.88 88 LEU A C 1
ATOM 656 O O . LEU A 1 88 ? -0.351 4.034 4.621 1.00 82.88 88 LEU A O 1
ATOM 660 N N . ASP A 1 89 ? 1.786 3.453 4.853 1.00 83.19 89 ASP A N 1
ATOM 661 C CA . ASP A 1 89 ? 1.549 2.609 6.018 1.00 83.19 89 ASP A CA 1
ATOM 662 C C . ASP A 1 89 ? 1.214 3.404 7.268 1.00 83.19 89 ASP A C 1
ATOM 664 O O . ASP A 1 89 ? 0.338 2.981 8.017 1.00 83.19 89 ASP A O 1
ATOM 668 N N . ALA A 1 90 ? 1.865 4.549 7.468 1.00 82.31 90 ALA A N 1
ATOM 669 C CA . ALA A 1 90 ? 1.503 5.487 8.521 1.00 82.31 90 ALA A CA 1
ATOM 670 C C . ALA A 1 90 ? 0.111 6.089 8.271 1.00 82.31 90 ALA A C 1
ATOM 672 O O . ALA A 1 90 ? -0.687 6.187 9.197 1.00 82.31 90 ALA A O 1
ATOM 673 N N . TYR A 1 91 ? -0.204 6.427 7.017 1.00 78.94 91 TYR A N 1
ATOM 674 C CA . TYR A 1 91 ? -1.490 7.014 6.637 1.00 78.94 91 TYR A CA 1
ATOM 675 C C . TYR A 1 91 ? -2.672 6.062 6.870 1.00 78.94 91 TYR A C 1
ATOM 677 O O . TYR A 1 91 ? -3.697 6.450 7.421 1.00 78.94 91 TYR A O 1
ATOM 685 N N . PHE A 1 92 ? -2.520 4.796 6.475 1.00 77.25 92 PHE A N 1
ATOM 686 C CA . PHE A 1 92 ? -3.544 3.766 6.666 1.00 77.25 92 PHE A CA 1
ATOM 687 C C . PHE A 1 92 ? -3.407 3.011 7.994 1.00 77.25 92 PHE A C 1
ATOM 689 O O . PHE A 1 92 ? -4.130 2.031 8.213 1.00 77.25 92 PHE A O 1
ATOM 696 N N . ALA A 1 93 ? -2.483 3.412 8.872 1.00 77.25 93 ALA A N 1
ATOM 697 C CA . ALA A 1 93 ? -2.441 2.877 10.221 1.00 77.25 93 ALA A CA 1
ATOM 698 C C . ALA A 1 93 ? -3.762 3.241 10.914 1.00 77.25 93 ALA A C 1
ATOM 700 O O . ALA A 1 93 ? -4.217 4.381 10.797 1.00 77.25 93 ALA A O 1
ATOM 701 N N . PRO A 1 94 ? -4.406 2.298 11.624 1.00 68.25 94 PRO A N 1
ATOM 702 C CA . PRO A 1 94 ? -5.586 2.627 12.404 1.00 68.25 94 PRO A CA 1
ATOM 703 C C . PRO A 1 94 ? -5.244 3.808 13.318 1.00 68.25 94 PRO A C 1
ATOM 705 O O . PRO A 1 94 ? -4.236 3.721 14.025 1.00 68.25 94 PRO A O 1
ATOM 708 N N . PRO A 1 95 ? -6.036 4.894 13.329 1.00 62.22 95 PRO A N 1
ATOM 709 C CA . PRO A 1 95 ? -5.794 5.958 14.281 1.00 62.22 95 PRO A CA 1
ATOM 710 C C . PRO A 1 95 ? -5.887 5.341 15.676 1.00 62.22 95 PRO A C 1
ATOM 712 O O . PRO A 1 95 ? -6.881 4.681 16.002 1.00 62.22 95 PRO A O 1
ATOM 715 N N . GLU A 1 96 ? -4.868 5.544 16.513 1.00 57.03 96 GLU A N 1
ATOM 716 C CA . GLU A 1 96 ? -4.980 5.312 17.953 1.00 57.03 96 GLU A CA 1
ATOM 717 C C . GLU A 1 96 ? -5.942 6.364 18.513 1.00 57.03 96 GLU A C 1
ATOM 719 O O . GLU A 1 96 ? -5.579 7.385 19.087 1.00 57.03 96 GLU A O 1
ATOM 724 N N . GLY A 1 97 ? -7.224 6.167 18.221 1.00 58.81 97 GLY A N 1
ATOM 725 C CA . GLY A 1 97 ? -8.242 7.156 18.472 1.00 58.81 97 GLY A CA 1
ATOM 726 C C . GLY A 1 97 ? -8.472 7.280 19.966 1.00 58.81 97 GLY A C 1
ATOM 727 O O . GLY A 1 97 ? -8.517 6.288 20.699 1.00 58.81 97 GLY A O 1
ATOM 728 N N . ALA A 1 98 ? -8.777 8.497 20.405 1.00 58.06 98 ALA A N 1
ATOM 729 C CA . ALA A 1 98 ? -9.320 8.775 21.729 1.00 58.06 98 ALA A CA 1
ATOM 730 C C . ALA A 1 98 ? -10.506 7.856 22.106 1.00 58.06 98 ALA A C 1
ATOM 732 O O . ALA A 1 98 ? -10.865 7.773 23.274 1.00 58.06 98 ALA A O 1
ATOM 733 N N . PHE A 1 99 ? -11.150 7.171 21.151 1.00 55.78 99 PHE A N 1
ATOM 734 C CA . PHE A 1 99 ? -12.112 6.096 21.411 1.00 55.78 99 PHE A CA 1
ATOM 735 C C . PHE A 1 99 ? -11.473 4.839 22.025 1.00 55.78 99 PHE A C 1
ATOM 737 O O . PHE A 1 99 ? -11.973 4.361 23.039 1.00 55.78 99 PHE A O 1
ATOM 744 N N . CYS A 1 100 ? -10.353 4.343 21.489 1.00 64.25 100 CYS A N 1
ATOM 745 C CA . CYS A 1 100 ? -9.584 3.238 22.071 1.00 64.25 100 CYS A CA 1
ATOM 746 C C . CYS A 1 100 ? -9.054 3.618 23.456 1.00 64.25 100 CYS A C 1
ATOM 748 O O . CYS A 1 100 ? -9.226 2.857 24.407 1.00 64.25 100 CYS A O 1
ATOM 750 N N . VAL A 1 101 ? -8.526 4.839 23.602 1.00 65.50 101 VAL A N 1
ATOM 751 C CA . VAL A 1 101 ? -8.081 5.373 24.900 1.00 65.50 101 VAL A CA 1
ATOM 752 C C . VAL A 1 101 ? -9.255 5.506 25.879 1.00 65.50 101 VAL A C 1
ATOM 754 O O . VAL A 1 101 ? -9.146 5.085 27.027 1.00 65.50 101 VAL A O 1
ATOM 757 N N . ARG A 1 102 ? -10.420 6.012 25.444 1.00 67.31 102 ARG A N 1
ATOM 758 C CA . ARG A 1 102 ? -11.632 6.098 26.285 1.00 67.31 102 ARG A C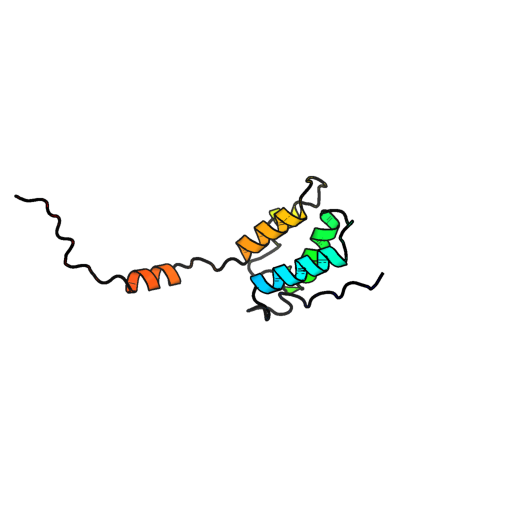A 1
ATOM 759 C C . ARG A 1 102 ? -12.188 4.725 26.650 1.00 67.31 102 ARG A C 1
ATOM 761 O O . ARG A 1 102 ? -12.651 4.551 27.772 1.00 67.31 102 ARG A O 1
ATOM 768 N N . ALA A 1 103 ? -12.158 3.756 25.741 1.00 70.12 103 ALA A N 1
ATOM 769 C CA . ALA A 1 103 ? -12.577 2.385 26.014 1.00 70.12 103 ALA A CA 1
ATOM 770 C C . ALA A 1 103 ? -11.628 1.705 27.012 1.00 70.12 103 ALA A C 1
ATOM 772 O O . ALA A 1 103 ? -12.090 1.057 27.947 1.00 70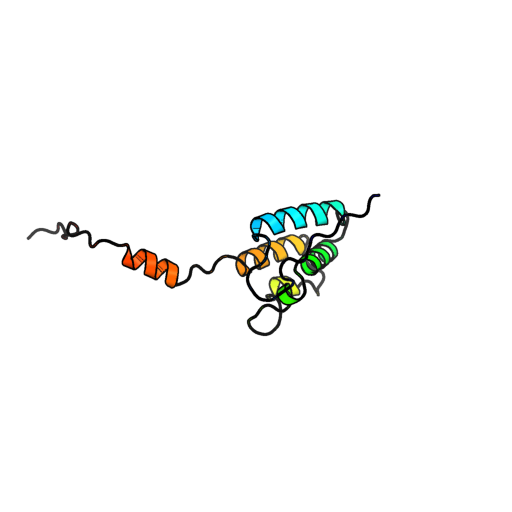.12 103 ALA A O 1
ATOM 773 N N . GLN A 1 104 ? -10.315 1.908 26.870 1.00 73.25 104 GLN A N 1
ATOM 774 C CA . GLN A 1 104 ? -9.312 1.445 27.831 1.00 73.25 104 GLN A CA 1
ATOM 775 C C . GLN A 1 104 ? -9.465 2.134 29.193 1.00 73.25 104 GLN A C 1
ATOM 777 O O . GLN A 1 104 ? -9.393 1.462 30.216 1.00 73.25 104 GLN A O 1
ATOM 782 N N . PHE A 1 105 ? -9.736 3.443 29.226 1.00 72.69 105 PHE A N 1
ATOM 783 C CA . PHE A 1 105 ? -9.977 4.189 30.463 1.00 72.69 105 PHE A CA 1
ATOM 784 C C . PHE A 1 105 ? -11.222 3.686 31.200 1.00 72.69 105 PHE A C 1
ATOM 786 O O . PHE A 1 105 ? -11.150 3.416 32.393 1.00 72.69 105 PHE A O 1
ATOM 793 N N . ARG A 1 106 ? -12.340 3.466 30.492 1.00 74.31 106 ARG A N 1
ATOM 794 C CA . ARG A 1 106 ? -13.567 2.896 31.083 1.00 74.31 106 ARG A CA 1
ATOM 795 C C . ARG A 1 106 ? -13.392 1.465 31.599 1.00 74.31 106 ARG A C 1
ATOM 797 O O . ARG A 1 106 ? -14.175 1.031 32.433 1.00 74.31 106 ARG A O 1
ATOM 804 N N . ARG A 1 107 ? -12.393 0.731 31.101 1.00 71.69 107 ARG A N 1
ATOM 805 C CA . ARG A 1 107 ? -12.044 -0.623 31.562 1.00 71.69 107 ARG A CA 1
ATOM 806 C C . ARG A 1 107 ? -11.101 -0.631 32.766 1.00 71.69 107 ARG A C 1
ATOM 808 O O . ARG A 1 107 ? -10.828 -1.704 33.297 1.00 71.69 107 ARG A O 1
ATOM 815 N N . ARG A 1 108 ? -10.600 0.526 33.213 1.00 73.38 108 ARG A N 1
ATOM 816 C CA . ARG A 1 108 ? -9.834 0.611 34.460 1.00 73.38 108 ARG A CA 1
ATOM 817 C C . ARG A 1 108 ? -10.803 0.450 35.629 1.00 73.38 108 ARG A C 1
ATOM 819 O O . ARG A 1 108 ? -11.608 1.334 35.898 1.00 73.38 108 ARG A O 1
ATOM 826 N N . VAL A 1 109 ? -10.719 -0.681 36.320 1.00 70.12 109 VAL A N 1
ATOM 827 C CA . VAL A 1 109 ? -11.329 -0.839 37.643 1.00 70.12 109 VAL A CA 1
ATOM 828 C C . VAL A 1 109 ? -10.538 0.051 38.600 1.00 70.12 109 VAL A C 1
ATOM 830 O O . VAL A 1 109 ? -9.307 0.045 38.558 1.00 70.12 109 VAL A O 1
ATOM 833 N N . GLN A 1 110 ? -11.218 0.850 39.427 1.00 66.25 110 GLN A N 1
ATOM 834 C CA . GLN A 1 110 ? -10.546 1.541 40.525 1.00 66.25 110 GLN A CA 1
ATOM 835 C C . GLN A 1 110 ? -9.939 0.482 41.438 1.00 66.25 110 GLN A C 1
ATOM 837 O O . GLN A 1 110 ? -10.645 -0.215 42.164 1.00 66.25 110 GLN A O 1
ATOM 842 N N . ASP A 1 111 ? -8.621 0.350 41.370 1.00 59.22 111 ASP A N 1
ATOM 843 C CA . ASP A 1 111 ? -7.873 -0.469 42.298 1.00 59.22 111 ASP A CA 1
ATOM 844 C C . ASP A 1 111 ? -7.903 0.233 43.662 1.00 59.22 111 ASP A C 1
ATOM 846 O O . ASP A 1 111 ? -7.126 1.151 43.933 1.00 59.22 111 ASP A O 1
ATOM 850 N N . ARG A 1 112 ? -8.868 -0.159 44.505 1.00 57.84 112 ARG A N 1
ATOM 851 C CA . ARG A 1 112 ? -9.066 0.367 45.869 1.00 57.84 112 ARG A CA 1
ATOM 852 C C . ARG A 1 112 ? -7.838 0.131 46.762 1.00 57.84 112 ARG A C 1
ATOM 854 O O . ARG A 1 112 ? -7.757 0.698 47.847 1.00 57.84 112 ARG A O 1
ATOM 861 N N . THR A 1 113 ? -6.884 -0.676 46.303 1.00 58.72 113 THR A N 1
ATOM 862 C CA . THR A 1 113 ? -5.658 -1.042 47.015 1.00 58.72 113 THR A CA 1
ATOM 863 C C . THR A 1 113 ? -4.491 -0.074 46.798 1.00 58.72 113 THR A C 1
ATOM 865 O O . THR A 1 113 ? -3.482 -0.201 47.486 1.00 58.72 113 THR A O 1
ATOM 868 N N . ARG A 1 114 ? -4.621 0.952 45.939 1.00 55.44 114 ARG A N 1
ATOM 869 C CA . ARG A 1 114 ? -3.679 2.090 45.912 1.00 55.44 114 ARG A CA 1
ATOM 870 C C . ARG A 1 114 ? -3.996 3.093 47.024 1.00 55.44 114 ARG A C 1
ATOM 872 O O . ARG A 1 114 ? -4.352 4.239 46.761 1.00 55.44 114 ARG A O 1
ATOM 879 N N . LEU A 1 115 ? -3.880 2.660 48.273 1.00 64.94 115 LEU A N 1
ATOM 880 C CA . LEU A 1 115 ? -3.625 3.600 49.359 1.00 64.94 115 LEU A CA 1
ATOM 881 C C . LEU A 1 115 ? -2.133 3.953 49.298 1.00 64.94 115 LEU A C 1
ATOM 883 O O . LEU A 1 115 ? -1.323 3.039 49.131 1.00 64.94 115 LEU A O 1
ATOM 887 N N . PRO A 1 116 ? -1.745 5.236 49.390 1.00 59.44 116 PRO A N 1
ATOM 888 C CA . PRO A 1 116 ? -0.354 5.569 49.638 1.00 59.44 116 PRO A CA 1
ATOM 889 C C . PRO A 1 116 ? 0.032 4.894 50.953 1.00 59.44 116 PRO A C 1
ATOM 891 O O . PRO A 1 116 ? -0.529 5.187 52.007 1.00 59.44 116 PRO A O 1
ATOM 894 N N . SER A 1 117 ? 0.958 3.944 50.878 1.00 62.16 117 SER A N 1
ATOM 895 C CA . SER A 1 117 ? 1.653 3.407 52.040 1.00 62.16 117 SER A CA 1
ATOM 896 C C . SER A 1 117 ? 2.680 4.434 52.516 1.00 62.16 117 SER A C 1
ATOM 898 O O . SER A 1 117 ? 3.858 4.118 52.603 1.00 62.16 117 SER A O 1
ATOM 900 N N . ASP A 1 118 ? 2.243 5.666 52.756 1.00 59.03 118 ASP A N 1
ATOM 901 C CA . ASP A 1 118 ? 3.040 6.667 53.442 1.00 59.03 118 ASP A CA 1
ATOM 902 C C . ASP A 1 118 ? 2.326 6.954 54.755 1.00 59.03 118 ASP A C 1
ATOM 904 O O . ASP A 1 118 ? 1.303 7.634 54.846 1.00 59.03 118 ASP A O 1
ATOM 908 N N . SER A 1 119 ? 2.851 6.232 55.734 1.00 56.59 119 SER A N 1
ATOM 909 C CA . SER A 1 119 ? 2.542 6.227 57.148 1.00 56.59 119 SER A CA 1
ATOM 910 C C . SER A 1 119 ? 2.682 7.616 57.779 1.00 56.59 119 SER A C 1
ATOM 912 O O . SER A 1 119 ? 3.409 8.470 57.278 1.00 56.59 119 SER A O 1
ATOM 914 N N . PHE A 1 120 ? 1.963 7.763 58.893 1.00 52.25 120 PHE A N 1
ATOM 915 C CA . PHE A 1 120 ? 2.020 8.824 59.903 1.00 52.25 120 PHE A CA 1
ATOM 916 C C . PHE A 1 120 ? 3.413 9.382 60.214 1.00 52.25 120 PHE A C 1
ATOM 918 O O . PHE A 1 120 ? 4.376 8.582 60.248 1.00 52.25 120 PHE A O 1
#

Foldseek 3Di:
DDAQDQDAAQPQDPDHGPDPPVRLVVVLVVSCCRHPVPHQLVVSLVSVVVSNHDCSQVDDPDDGQPCLSVVCVPPDDRHSNVSNVVSVCVVPPPPPDVVVVVVVVVPDDPPPPPDPPPDD

Sequence (120 aa):
MFPAIPPPPFLQCPGVPLIPRKTWRQVVQVYVNAAAADAKPDAKKSLLLNTLGGEGLYAPDEQTLPEGVQASRDGASCDAYQQALVVLDAYFAPPEGAFCVRAQFRRRVQDRTRLPSDSF

Organism: Rhipicephalus microplus (NCBI:txid6941)

pLDDT: mean 72.16, std 13.28, range [43.09, 90.5]